Protein AF-A0A7W4VV08-F1 (afdb_monomer)

Structure (mmCIF, N/CA/C/O backbone):
data_AF-A0A7W4VV08-F1
#
_entry.id   AF-A0A7W4VV08-F1
#
loop_
_atom_site.group_PDB
_atom_site.id
_atom_site.type_symbol
_atom_site.label_atom_id
_atom_site.label_alt_id
_atom_site.label_comp_id
_atom_site.label_asym_id
_atom_site.label_entity_id
_atom_site.label_seq_id
_atom_site.pdbx_PDB_ins_code
_atom_site.Cartn_x
_atom_site.Cartn_y
_atom_site.Cartn_z
_atom_site.occupancy
_atom_site.B_iso_or_equiv
_atom_site.auth_seq_id
_atom_site.auth_comp_id
_atom_site.auth_asym_id
_atom_site.auth_atom_id
_atom_site.pdbx_PDB_model_num
ATOM 1 N N . MET A 1 1 ? 14.450 -0.711 -17.494 1.00 60.62 1 MET A N 1
ATOM 2 C CA . MET A 1 1 ? 13.496 0.361 -17.158 1.00 60.62 1 MET A CA 1
ATOM 3 C C . MET A 1 1 ? 12.439 -0.152 -16.184 1.00 60.62 1 MET A C 1
ATOM 5 O O . MET A 1 1 ? 12.440 0.313 -15.061 1.00 60.62 1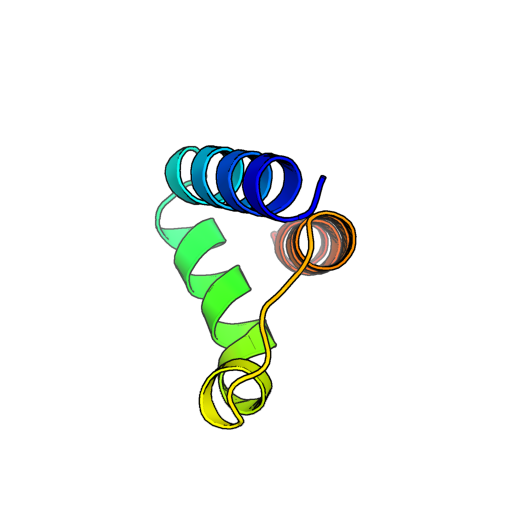 MET A O 1
ATOM 9 N N . GLU A 1 2 ? 11.653 -1.190 -16.506 1.00 61.00 2 GLU A N 1
ATOM 10 C CA . GLU A 1 2 ? 10.616 -1.715 -15.581 1.00 61.00 2 GLU A CA 1
ATOM 11 C C . GLU A 1 2 ? 11.151 -2.297 -14.255 1.00 61.00 2 GLU A C 1
ATOM 13 O O . GLU A 1 2 ? 10.548 -2.113 -13.204 1.00 61.00 2 GLU A O 1
ATOM 18 N N . ALA A 1 3 ? 12.309 -2.966 -14.269 1.00 64.50 3 ALA A N 1
ATOM 19 C CA . ALA A 1 3 ? 12.894 -3.537 -13.049 1.00 64.50 3 ALA A CA 1
ATOM 20 C C . ALA A 1 3 ? 13.367 -2.476 -12.032 1.00 64.50 3 ALA A C 1
ATOM 22 O O . ALA A 1 3 ? 13.428 -2.750 -10.837 1.00 64.50 3 ALA A O 1
ATOM 23 N N . GLU A 1 4 ? 13.706 -1.277 -12.507 1.00 67.38 4 GLU A N 1
ATOM 24 C CA . GLU A 1 4 ? 14.221 -0.180 -11.683 1.00 67.38 4 GLU A CA 1
ATOM 25 C C . GLU A 1 4 ? 13.073 0.539 -10.963 1.00 67.38 4 GLU A C 1
ATOM 27 O O . GLU A 1 4 ? 13.145 0.770 -9.756 1.00 67.38 4 GLU A O 1
ATOM 32 N N . ASP A 1 5 ? 11.958 0.747 -11.669 1.00 73.06 5 ASP A N 1
ATOM 33 C CA . ASP A 1 5 ? 10.709 1.246 -11.086 1.00 73.06 5 ASP A CA 1
ATOM 34 C C . ASP A 1 5 ? 10.152 0.287 -10.026 1.00 73.06 5 ASP A C 1
ATOM 36 O O . ASP A 1 5 ? 9.730 0.726 -8.956 1.00 73.06 5 ASP A O 1
ATOM 40 N N . ASN A 1 6 ? 10.207 -1.025 -10.272 1.00 78.88 6 ASN A N 1
ATOM 41 C CA . ASN A 1 6 ? 9.741 -2.019 -9.303 1.00 78.88 6 ASN A CA 1
ATOM 42 C C . ASN A 1 6 ? 10.577 -2.020 -8.014 1.00 78.88 6 ASN A C 1
ATOM 44 O O . ASN A 1 6 ? 10.019 -2.172 -6.926 1.00 78.88 6 ASN A O 1
ATOM 48 N N . ARG A 1 7 ? 11.899 -1.816 -8.113 1.00 85.50 7 ARG A N 1
ATOM 49 C CA . ARG A 1 7 ? 12.764 -1.679 -6.932 1.00 85.50 7 ARG A CA 1
ATOM 50 C C . ARG A 1 7 ? 12.426 -0.410 -6.147 1.00 85.50 7 ARG A C 1
ATOM 52 O O . ARG A 1 7 ? 12.271 -0.490 -4.935 1.00 85.50 7 ARG A O 1
ATOM 59 N N . ALA A 1 8 ? 12.243 0.725 -6.820 1.00 85.81 8 ALA A N 1
ATOM 60 C CA . ALA A 1 8 ? 11.875 1.975 -6.153 1.00 85.81 8 ALA A CA 1
ATOM 61 C C . ALA A 1 8 ? 10.525 1.869 -5.415 1.00 85.81 8 ALA A C 1
ATOM 63 O O . ALA A 1 8 ? 10.378 2.368 -4.302 1.00 85.81 8 ALA A O 1
ATOM 64 N N . VAL A 1 9 ? 9.542 1.180 -6.005 1.00 88.50 9 VAL A N 1
ATOM 65 C CA . VAL A 1 9 ? 8.251 0.892 -5.355 1.00 88.50 9 VAL A CA 1
ATOM 66 C C . VAL A 1 9 ? 8.446 0.052 -4.090 1.00 88.50 9 VAL A C 1
ATOM 68 O O . VAL A 1 9 ? 7.870 0.374 -3.051 1.00 88.50 9 VAL A O 1
ATOM 71 N N . GLN A 1 10 ? 9.273 -0.996 -4.156 1.00 88.50 10 GLN A N 1
ATOM 72 C CA . GLN A 1 10 ? 9.580 -1.838 -2.997 1.00 88.50 10 GLN A CA 1
ATOM 73 C C . GLN A 1 10 ? 10.268 -1.052 -1.878 1.00 88.50 10 GLN A C 1
ATOM 75 O O . GLN A 1 10 ? 9.817 -1.124 -0.738 1.00 88.50 10 GLN A O 1
ATOM 80 N N . GLU A 1 11 ? 11.283 -0.249 -2.201 1.00 92.19 11 GLU A N 1
ATOM 81 C CA . GLU A 1 11 ? 12.009 0.576 -1.224 1.00 92.19 11 GLU A CA 1
ATOM 82 C C . GLU A 1 11 ? 11.074 1.544 -0.486 1.00 92.19 11 GLU A C 1
ATOM 84 O O . GLU A 1 11 ? 11.142 1.678 0.738 1.00 92.19 11 GLU A O 1
ATOM 89 N N . ILE A 1 12 ? 10.142 2.183 -1.204 1.00 91.81 12 ILE A N 1
ATOM 90 C CA . ILE A 1 12 ? 9.158 3.070 -0.576 1.00 91.81 12 ILE A CA 1
ATOM 91 C C . ILE A 1 12 ? 8.256 2.266 0.364 1.00 91.81 12 ILE A C 1
ATOM 93 O O . ILE A 1 12 ? 8.096 2.672 1.511 1.00 91.81 12 ILE A O 1
ATOM 97 N N . ILE A 1 13 ? 7.704 1.129 -0.078 1.00 92.31 13 ILE A N 1
ATOM 98 C CA . ILE A 1 13 ? 6.828 0.274 0.744 1.00 92.31 13 ILE A CA 1
ATOM 99 C C . ILE A 1 13 ? 7.531 -0.206 2.021 1.00 92.31 13 ILE A C 1
ATOM 101 O O . ILE A 1 13 ? 6.898 -0.273 3.077 1.00 92.31 13 ILE A O 1
ATOM 105 N N . GLU A 1 14 ? 8.818 -0.540 1.938 1.00 93.38 14 GLU A N 1
ATOM 106 C CA . GLU A 1 14 ? 9.630 -0.973 3.080 1.00 93.38 14 GLU A CA 1
ATOM 107 C C . GLU A 1 14 ? 9.899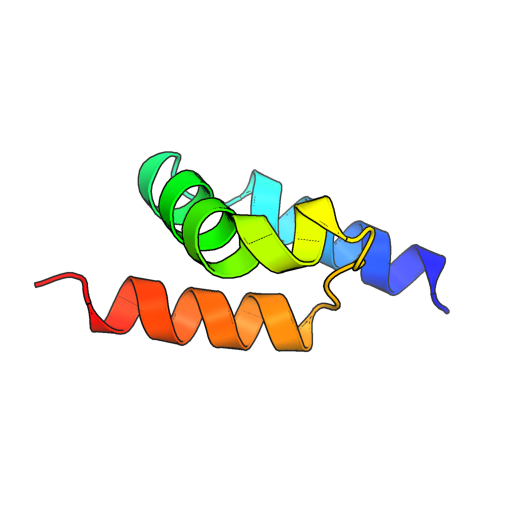 0.156 4.081 1.00 93.38 14 GLU A C 1
ATOM 109 O O . GLU A 1 14 ? 10.019 -0.111 5.275 1.00 93.38 14 GLU A O 1
ATOM 114 N N . SER A 1 15 ? 9.934 1.40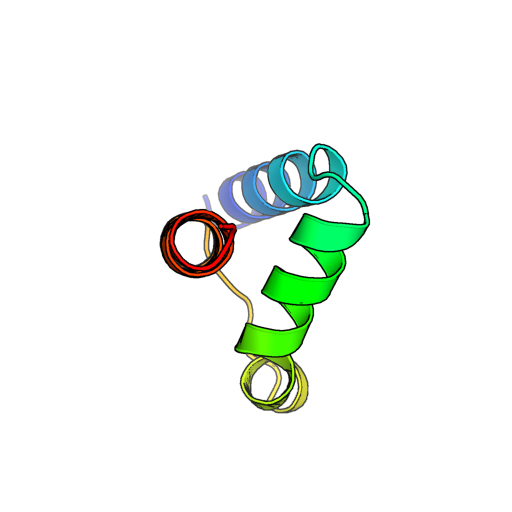8 3.616 1.00 94.44 15 SER A N 1
ATOM 115 C CA . SER A 1 15 ? 10.101 2.59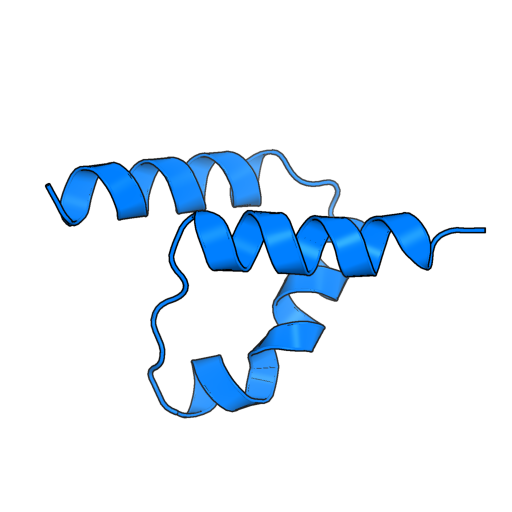6 4.465 1.00 94.44 15 SER A CA 1
ATOM 116 C C . SER A 1 15 ? 8.818 3.083 5.151 1.00 94.44 15 SER A C 1
ATOM 118 O O . SER A 1 15 ? 8.884 3.975 5.996 1.00 94.44 15 SER A O 1
ATOM 120 N N . LEU A 1 16 ? 7.647 2.542 4.792 1.00 93.94 16 LEU A N 1
ATOM 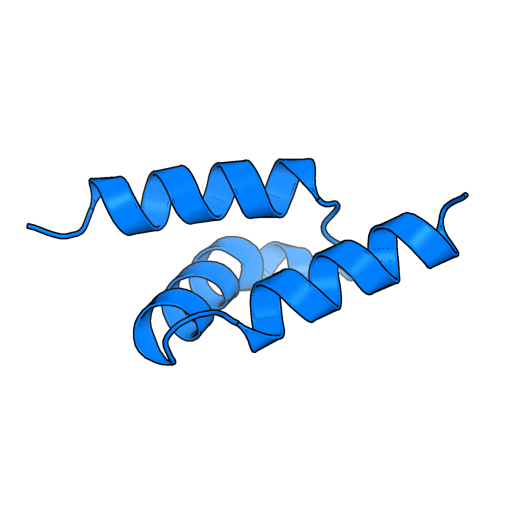121 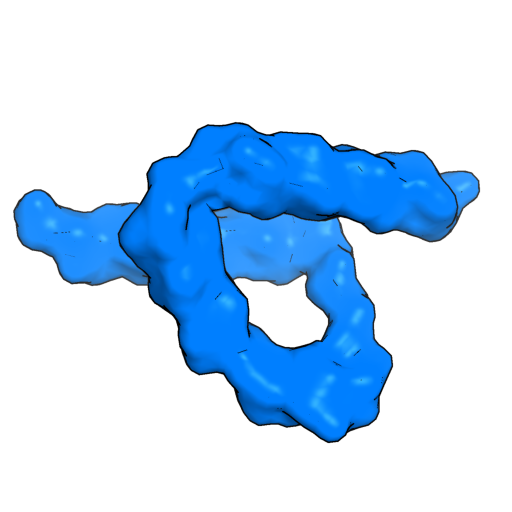C CA . LEU A 1 16 ? 6.373 2.972 5.370 1.00 93.94 16 LEU A CA 1
ATOM 122 C C . LEU A 1 16 ? 6.192 2.449 6.794 1.00 93.94 16 LEU A C 1
ATOM 124 O O . LEU A 1 16 ? 6.475 1.288 7.094 1.00 93.94 16 LEU A O 1
ATOM 128 N N . GLU A 1 17 ? 5.577 3.276 7.639 1.00 94.50 17 GLU A N 1
ATOM 129 C CA . GLU A 1 17 ? 5.073 2.829 8.934 1.00 94.50 17 GLU A CA 1
ATOM 130 C C . GLU A 1 17 ? 4.100 1.650 8.749 1.00 94.50 17 GLU A C 1
ATOM 132 O O . GLU A 1 17 ? 3.308 1.657 7.797 1.00 94.50 17 GLU A O 1
ATOM 137 N N . PRO A 1 18 ? 4.063 0.660 9.665 1.00 94.00 18 PRO A N 1
ATOM 138 C CA . PRO A 1 18 ? 3.220 -0.528 9.508 1.00 94.00 18 PRO A CA 1
ATOM 139 C C . PRO A 1 18 ? 1.744 -0.208 9.226 1.00 94.00 18 PRO A C 1
ATOM 141 O O . PRO A 1 18 ? 1.101 -0.883 8.421 1.00 94.00 18 PRO A O 1
ATOM 144 N N . GLY A 1 19 ? 1.216 0.852 9.849 1.00 93.88 19 GLY A N 1
ATOM 145 C CA . GLY A 1 19 ? -0.152 1.321 9.626 1.00 93.88 19 GLY A CA 1
ATOM 146 C C . GLY A 1 19 ? -0.372 1.960 8.252 1.00 93.88 19 GLY A C 1
ATOM 147 O O . GLY A 1 19 ? -1.393 1.696 7.620 1.00 93.88 19 GLY A O 1
ATOM 148 N N . GLU A 1 20 ? 0.584 2.755 7.756 1.00 93.25 20 GLU A N 1
ATOM 149 C CA . GLU A 1 20 ? 0.513 3.322 6.400 1.00 93.25 20 GLU A CA 1
ATOM 150 C C . GLU A 1 20 ? 0.617 2.219 5.351 1.00 93.25 20 GLU A C 1
ATOM 152 O O . GLU A 1 20 ? -0.183 2.184 4.418 1.00 93.25 20 GLU A O 1
ATOM 157 N N . ARG A 1 21 ? 1.543 1.274 5.546 1.00 94.75 21 ARG A N 1
ATOM 158 C CA . ARG A 1 21 ? 1.688 0.107 4.680 1.00 94.75 21 ARG A CA 1
ATOM 159 C C . ARG A 1 21 ? 0.375 -0.667 4.591 1.00 94.75 21 ARG A C 1
ATOM 161 O O . ARG A 1 21 ? -0.126 -0.881 3.492 1.00 94.75 21 ARG A O 1
ATOM 168 N N . ALA A 1 22 ? -0.212 -1.047 5.726 1.00 95.12 22 ALA A N 1
ATOM 169 C CA . ALA A 1 22 ? -1.475 -1.784 5.747 1.00 95.12 22 ALA A CA 1
ATOM 170 C C . ALA A 1 22 ? -2.612 -1.021 5.044 1.00 95.12 22 ALA A C 1
ATOM 172 O O . ALA A 1 22 ? -3.369 -1.619 4.282 1.00 95.12 22 ALA A O 1
ATOM 173 N N . ALA A 1 23 ? -2.702 0.296 5.247 1.00 94.88 23 ALA A N 1
ATOM 174 C CA . ALA A 1 23 ? -3.715 1.129 4.608 1.00 94.88 23 ALA A CA 1
ATOM 175 C C . ALA A 1 23 ? -3.536 1.219 3.082 1.00 94.88 23 ALA A C 1
ATOM 177 O O . ALA A 1 23 ? -4.520 1.133 2.351 1.00 94.88 23 ALA A O 1
ATOM 178 N N . VAL A 1 24 ? -2.297 1.340 2.594 1.00 94.44 24 VAL A N 1
ATOM 179 C CA . VAL A 1 24 ? -1.992 1.321 1.154 1.00 94.44 24 VAL A CA 1
ATOM 180 C C . VAL A 1 24 ? -2.367 -0.028 0.535 1.00 94.44 24 VAL A C 1
ATOM 182 O O . VAL A 1 24 ? -3.066 -0.061 -0.472 1.00 94.44 24 VAL A O 1
ATOM 185 N N . PHE A 1 25 ? -1.977 -1.146 1.156 1.00 93.75 25 PHE A N 1
ATOM 186 C CA . PHE A 1 25 ? -2.340 -2.476 0.653 1.00 93.75 25 PHE A CA 1
ATOM 187 C C . PHE A 1 25 ? -3.853 -2.719 0.673 1.00 93.75 25 PHE A C 1
ATOM 189 O O . PHE A 1 25 ? -4.372 -3.365 -0.233 1.00 93.75 25 PHE A O 1
ATOM 196 N N . ALA A 1 26 ? -4.571 -2.178 1.660 1.00 95.38 26 ALA A N 1
ATOM 197 C CA . ALA A 1 26 ? -6.027 -2.262 1.707 1.00 95.38 26 ALA A CA 1
ATOM 198 C C . ALA A 1 26 ? -6.699 -1.498 0.554 1.00 95.38 26 ALA A C 1
ATOM 200 O O . ALA A 1 26 ? -7.718 -1.959 0.047 1.00 95.38 26 ALA A O 1
ATOM 201 N N . LEU A 1 27 ? -6.131 -0.367 0.110 1.00 94.25 27 LEU A N 1
ATOM 202 C CA . LEU A 1 27 ? -6.647 0.389 -1.040 1.00 94.25 27 LEU A CA 1
ATOM 203 C C . LEU A 1 27 ? -6.517 -0.361 -2.367 1.00 94.25 27 LEU A C 1
ATOM 205 O O . LEU A 1 27 ? -7.280 -0.071 -3.279 1.00 94.25 27 LEU A O 1
ATOM 209 N N . TRP A 1 28 ? -5.561 -1.283 -2.478 1.00 94.75 28 TRP A N 1
ATOM 210 C CA . TRP A 1 28 ? -5.284 -2.026 -3.711 1.00 94.75 28 TRP A CA 1
ATOM 211 C C . TRP A 1 28 ? -5.664 -3.499 -3.643 1.00 94.75 28 TRP A C 1
ATOM 213 O O . TRP A 1 28 ? -5.280 -4.267 -4.523 1.00 94.75 28 TRP A O 1
ATOM 223 N N . ALA A 1 29 ? -6.323 -3.937 -2.570 1.00 95.56 29 ALA A N 1
ATOM 224 C CA . ALA A 1 29 ? -6.525 -5.357 -2.307 1.00 95.56 29 ALA A CA 1
ATOM 225 C C . ALA A 1 29 ? -7.205 -6.070 -3.492 1.00 95.56 29 ALA A C 1
ATOM 227 O O . ALA A 1 29 ? -6.785 -7.162 -3.884 1.00 95.56 29 ALA A O 1
ATOM 228 N N . ASP A 1 30 ? -8.195 -5.418 -4.103 1.00 95.00 30 ASP A N 1
ATOM 229 C CA . ASP A 1 30 ? -8.958 -5.961 -5.225 1.00 95.00 30 ASP A CA 1
ATOM 230 C C . ASP A 1 30 ? -8.137 -5.993 -6.522 1.00 95.00 30 ASP A C 1
ATOM 232 O O . ASP A 1 30 ? -8.177 -6.977 -7.265 1.00 95.00 30 ASP A O 1
ATOM 236 N N . GLU A 1 31 ? -7.371 -4.943 -6.807 1.00 94.81 31 GLU A N 1
ATOM 237 C CA . GLU A 1 31 ? -6.522 -4.840 -7.991 1.00 94.81 31 GLU A CA 1
ATOM 238 C C . GLU A 1 31 ? -5.348 -5.820 -7.916 1.00 94.81 31 GLU A C 1
ATOM 240 O O . GLU A 1 31 ? -5.084 -6.550 -8.876 1.00 94.81 31 GLU A O 1
ATOM 245 N N . LEU A 1 32 ? -4.687 -5.905 -6.759 1.00 93.31 32 LEU A N 1
ATOM 246 C CA . LEU A 1 32 ? -3.630 -6.883 -6.497 1.00 93.31 32 LEU A CA 1
ATOM 247 C C . LEU A 1 32 ? -4.165 -8.313 -6.639 1.00 93.31 32 LEU A C 1
ATOM 249 O O . LEU A 1 32 ? -3.512 -9.154 -7.257 1.00 93.31 32 LEU A O 1
ATOM 253 N N . GLY A 1 33 ? -5.383 -8.579 -6.151 1.00 94.75 33 GLY A N 1
ATOM 254 C CA . GLY A 1 33 ? -6.063 -9.865 -6.324 1.00 94.75 33 GLY A CA 1
ATOM 255 C C . GLY A 1 33 ? -6.331 -10.237 -7.789 1.00 94.75 33 GLY A C 1
ATOM 256 O O . GLY A 1 33 ? -6.451 -11.416 -8.116 1.00 94.75 33 GLY A O 1
ATOM 257 N N . ARG A 1 34 ? -6.371 -9.249 -8.691 1.00 96.44 34 ARG A N 1
ATOM 258 C CA . ARG A 1 34 ? -6.513 -9.434 -10.147 1.00 96.44 34 ARG A CA 1
ATOM 259 C C . ARG A 1 34 ? -5.173 -9.527 -10.882 1.00 96.44 34 ARG A C 1
ATOM 261 O O . ARG A 1 34 ? -5.168 -9.636 -12.106 1.00 96.44 34 ARG A O 1
ATOM 268 N N . GLY A 1 35 ? -4.051 -9.499 -10.162 1.00 93.38 35 GLY A N 1
ATOM 269 C CA . GLY A 1 35 ? -2.707 -9.557 -10.739 1.00 93.38 35 GLY A CA 1
ATOM 270 C C . GLY A 1 35 ? -2.193 -8.214 -11.260 1.00 93.38 35 GLY A C 1
ATOM 271 O O . GLY A 1 35 ? -1.252 -8.187 -12.052 1.00 93.38 35 GLY A O 1
ATOM 272 N N . TRP A 1 36 ? -2.800 -7.100 -10.845 1.00 93.56 36 TRP A N 1
ATOM 273 C CA . TRP A 1 36 ? -2.264 -5.778 -11.147 1.00 93.56 36 TRP A CA 1
ATOM 274 C C . TRP A 1 36 ? -0.954 -5.538 -10.391 1.00 93.56 36 TRP A C 1
ATOM 276 O O . TRP A 1 36 ? -0.817 -5.903 -9.224 1.00 93.56 36 TRP A O 1
ATOM 286 N N . VAL A 1 37 ? 0.008 -4.906 -11.063 1.00 90.44 37 VAL A N 1
ATOM 287 C CA . VAL A 1 37 ? 1.303 -4.538 -10.484 1.00 90.44 37 VAL A CA 1
ATOM 288 C C . VAL A 1 37 ? 1.351 -3.012 -10.366 1.00 90.44 37 VAL A C 1
ATOM 290 O O . VAL A 1 37 ? 1.404 -2.343 -11.404 1.00 90.44 37 VAL A O 1
ATOM 293 N N . PRO A 1 38 ? 1.308 -2.452 -9.142 1.00 90.56 38 PRO A N 1
ATOM 294 C CA . PRO A 1 38 ? 1.331 -1.010 -8.939 1.00 90.56 38 PRO A CA 1
ATOM 295 C C . PRO A 1 38 ? 2.668 -0.410 -9.363 1.00 90.56 38 PRO A C 1
ATOM 297 O O . PRO A 1 38 ? 3.739 -0.948 -9.071 1.00 90.56 38 PRO A O 1
ATOM 300 N N . LYS A 1 39 ? 2.597 0.746 -10.017 1.00 91.62 39 LYS A N 1
ATOM 301 C CA . LYS A 1 39 ? 3.752 1.576 -10.348 1.00 91.62 39 LYS A CA 1
ATOM 302 C C . LYS A 1 39 ? 3.981 2.612 -9.255 1.00 91.62 39 LYS A C 1
ATOM 304 O O . LYS A 1 39 ? 3.146 2.847 -8.380 1.00 91.62 39 LYS A O 1
ATOM 309 N N . ARG A 1 40 ? 5.114 3.303 -9.343 1.00 91.69 40 ARG A N 1
ATOM 310 C CA . ARG A 1 40 ? 5.476 4.378 -8.414 1.00 91.69 40 ARG A CA 1
ATOM 311 C C . ARG A 1 40 ? 4.386 5.447 -8.277 1.00 91.69 40 ARG A C 1
ATOM 313 O O . ARG A 1 40 ? 4.057 5.831 -7.162 1.00 91.69 40 ARG A O 1
ATOM 320 N N . THR A 1 41 ? 3.807 5.897 -9.388 1.00 91.50 41 THR A N 1
ATOM 321 C CA . THR A 1 41 ? 2.748 6.920 -9.379 1.00 91.50 41 THR A CA 1
ATOM 322 C C . THR A 1 41 ? 1.493 6.457 -8.648 1.00 91.50 41 THR A C 1
ATOM 324 O O . THR A 1 41 ? 0.831 7.257 -7.991 1.00 91.50 41 THR A O 1
ATOM 327 N N . ASP A 1 42 ? 1.179 5.162 -8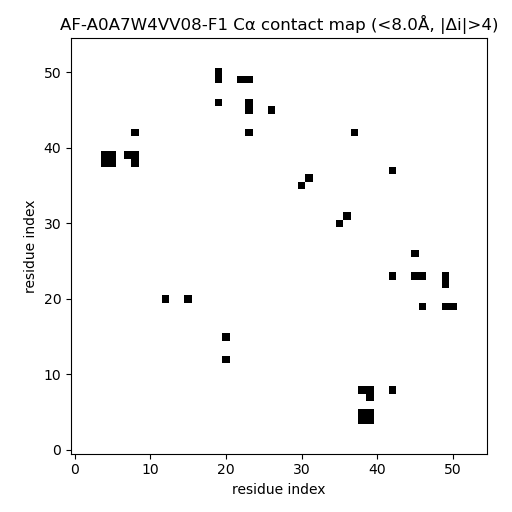.726 1.00 93.12 42 ASP A N 1
ATOM 328 C CA . ASP A 1 42 ? 0.039 4.594 -8.017 1.00 93.12 42 ASP A CA 1
ATOM 329 C C . ASP A 1 42 ? 0.290 4.621 -6.509 1.00 93.12 42 ASP A C 1
ATOM 331 O O . ASP A 1 42 ? -0.583 5.027 -5.742 1.00 93.12 42 ASP A O 1
ATOM 335 N N . LEU A 1 43 ? 1.509 4.260 -6.087 1.00 93.38 43 LEU A N 1
ATOM 336 C CA . LEU A 1 43 ? 1.948 4.339 -4.692 1.00 93.38 43 LEU A CA 1
ATOM 337 C C . LEU A 1 43 ? 1.899 5.766 -4.151 1.00 93.38 43 LEU A C 1
ATOM 339 O O . LEU A 1 43 ? 1.379 5.985 -3.059 1.00 93.38 43 LEU A O 1
ATOM 343 N N . GLU A 1 44 ? 2.379 6.742 -4.917 1.00 92.75 44 GLU A N 1
ATOM 344 C CA . GLU A 1 44 ? 2.303 8.159 -4.551 1.00 92.75 44 GLU A CA 1
ATOM 345 C C . GLU A 1 44 ? 0.843 8.618 -4.374 1.00 92.75 44 GLU A C 1
ATOM 347 O O . GLU A 1 44 ? 0.518 9.280 -3.383 1.00 92.75 44 GLU A O 1
ATOM 352 N N . ALA A 1 45 ? -0.059 8.204 -5.270 1.00 93.88 45 ALA A N 1
ATOM 353 C CA . ALA A 1 45 ? -1.486 8.504 -5.169 1.00 93.88 45 ALA A CA 1
ATOM 354 C C . ALA A 1 45 ? -2.143 7.837 -3.946 1.00 93.88 45 ALA A C 1
ATOM 356 O O . ALA A 1 45 ? -2.876 8.492 -3.200 1.00 93.88 45 ALA A O 1
ATOM 357 N N . ALA A 1 46 ? -1.852 6.560 -3.688 1.00 93.94 46 ALA A N 1
ATOM 358 C CA . ALA A 1 46 ? -2.376 5.847 -2.525 1.00 93.94 46 ALA A CA 1
ATOM 359 C C . ALA A 1 46 ? -1.890 6.475 -1.213 1.00 93.94 46 ALA A C 1
ATOM 361 O O . ALA A 1 46 ? -2.685 6.697 -0.300 1.00 93.94 46 ALA A O 1
ATOM 362 N N . LEU A 1 47 ? -0.609 6.842 -1.133 1.00 93.62 47 LEU A N 1
ATOM 363 C CA . LEU A 1 47 ? -0.047 7.526 0.030 1.00 93.62 47 LEU A CA 1
ATOM 364 C C . LEU A 1 47 ? -0.705 8.883 0.273 1.00 93.62 47 LEU A C 1
ATOM 366 O O . LEU A 1 47 ? -0.987 9.221 1.423 1.00 93.62 47 LEU A O 1
ATOM 370 N N . HIS A 1 48 ? -1.000 9.644 -0.782 1.00 94.06 48 HIS A N 1
ATOM 371 C CA . HIS A 1 48 ? -1.745 10.894 -0.651 1.00 94.06 48 HIS A CA 1
ATOM 372 C C . HIS A 1 48 ? -3.133 10.666 -0.026 1.00 94.06 48 HIS A C 1
ATOM 374 O O . HIS A 1 48 ? -3.530 11.380 0.898 1.00 94.06 48 HIS A O 1
ATOM 380 N N . VAL A 1 49 ? -3.853 9.629 -0.466 1.00 93.94 49 VAL A N 1
ATOM 381 C CA . VAL A 1 49 ? -5.164 9.257 0.090 1.00 93.94 49 VAL A CA 1
ATOM 382 C C . VAL A 1 49 ? -5.055 8.802 1.548 1.00 93.94 49 VAL A C 1
ATOM 384 O O . VAL A 1 49 ? -5.845 9.232 2.384 1.00 93.94 49 VAL A O 1
ATOM 387 N N . VAL A 1 50 ? -4.083 7.953 1.884 1.00 92.75 50 VAL A N 1
ATOM 388 C CA . VAL A 1 50 ? -3.901 7.449 3.257 1.00 92.75 50 VAL A CA 1
ATOM 389 C C . VAL A 1 50 ? -3.555 8.586 4.218 1.00 92.75 50 VAL A C 1
ATOM 391 O O . VAL A 1 50 ? -4.145 8.689 5.292 1.00 92.75 50 VAL A O 1
ATOM 394 N N . ARG A 1 51 ? -2.639 9.475 3.823 1.00 92.19 51 ARG A N 1
ATOM 395 C CA . ARG A 1 51 ? -2.178 10.586 4.666 1.00 92.19 51 ARG A CA 1
ATOM 396 C C . ARG A 1 51 ? -3.233 11.667 4.854 1.00 92.19 51 ARG A C 1
ATOM 398 O O . ARG A 1 51 ? -3.347 12.195 5.950 1.00 92.19 51 ARG A O 1
ATOM 405 N N . SER A 1 52 ? -4.030 11.958 3.826 1.00 91.00 52 SER A N 1
ATOM 406 C CA . SER A 1 52 ? -5.133 12.929 3.923 1.00 91.00 52 SER A CA 1
ATOM 407 C C . SER A 1 52 ? -6.302 12.449 4.789 1.00 91.00 52 SER A C 1
ATOM 409 O O . SER A 1 52 ? -7.097 13.263 5.247 1.00 91.00 52 SER A O 1
ATOM 411 N N . ARG A 1 53 ? -6.410 11.137 5.035 1.00 81.81 53 ARG A N 1
ATOM 412 C CA . ARG A 1 53 ? -7.418 10.535 5.924 1.00 81.81 53 ARG A CA 1
ATOM 413 C C . ARG A 1 53 ? -6.951 10.393 7.375 1.00 81.81 53 ARG A C 1
ATOM 415 O O . ARG A 1 53 ? -7.738 9.954 8.213 1.00 81.81 53 ARG A O 1
ATOM 422 N N . ARG A 1 54 ? -5.691 10.723 7.676 1.00 67.12 54 ARG A N 1
ATOM 423 C CA . ARG A 1 54 ? -5.160 10.729 9.043 1.00 67.12 54 ARG A CA 1
ATOM 424 C C . ARG A 1 54 ? -5.598 12.048 9.714 1.00 67.12 54 ARG A C 1
ATOM 426 O O . ARG A 1 54 ? -5.316 13.095 9.136 1.00 67.12 54 ARG A O 1
ATOM 433 N N . PRO A 1 55 ? -6.338 12.006 10.838 1.00 56.97 55 PRO A N 1
ATOM 434 C CA . PRO A 1 55 ? -6.799 13.206 11.540 1.00 56.97 55 PRO A CA 1
ATOM 435 C C . PRO A 1 55 ? -5.651 14.018 12.149 1.00 56.97 55 PRO A C 1
ATOM 437 O O . PRO A 1 55 ? -4.591 13.416 12.446 1.00 56.97 55 PRO A O 1
#

Sequence (55 aa):
MEAEDNRAVQEIIESLEPGERAAVFALWADELGRGWVPKRTDLEAALHVVRSRRP

Secondary struc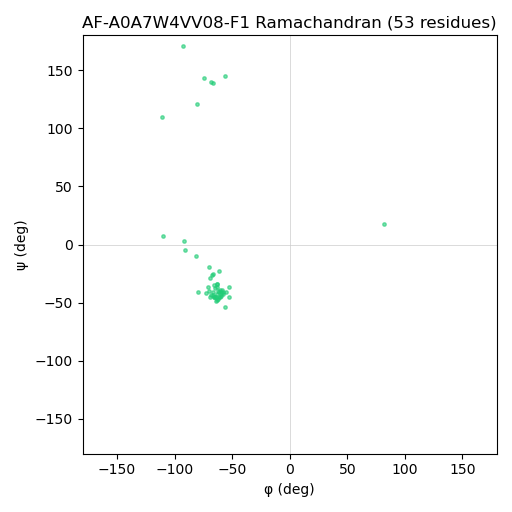ture (DSSP, 8-state):
-HHHHHHHHHHHHHHS-HHHHHHHHHHTHHHHHTT----HHHHHHHHHHHHHT--

Organism: NCBI:txid1036020

Solvent-accessible surface area (backbone atoms only — not comparable to full-atom values): 3290 Å² total; per-residue (Å²): 113,72,72,58,49,55,49,54,42,49,56,52,57,70,70,42,54,73,68,58,40,52,52,44,51,62,75,37,46,70,49,48,73,71,70,53,79,84,51,54,70,53,52,54,51,41,48,52,55,55,58,72,69,54,131

pLDDT: mean 88.87, std 10.03, range [56.97, 96.44]

Foldseek 3Di:
DVVVQLVVVVVVLVPDDPVLNVQLCVVCVVVVVVVDDDTPVSSVVSSVVSVVPPD

Mean predicted aligned error: 4.06 Å

Nearest PDB structures (foldseek):
  8rix-assem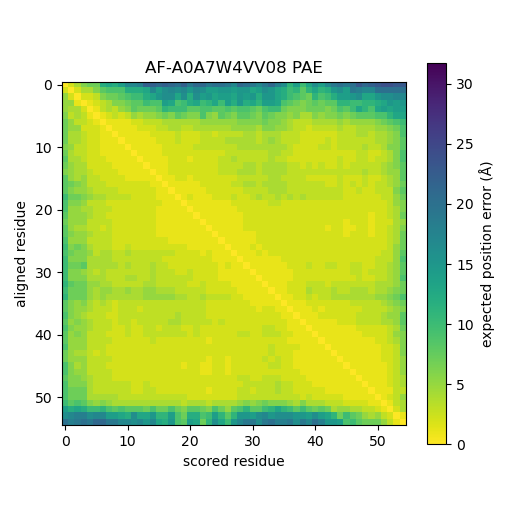bly1_A  TM=4.018E-01  e=3.801E+00  Arabidopsis thaliana

Radius of gyration: 11.2 Å; Cα contacts (8 Å, |Δi|>4): 22; chains: 1; bounding box: 23×23×29 Å